Protein AF-A0A3B8U936-F1 (afdb_monomer)

Sequence (143 aa):
MNEKDIKIRKQWLGLLVLSIVINSVSSLLQSRLNPALNQIPQIQYISFFIPLIISIVFGYALYHCIYKKPGTKLLTFCLIATAVSMVTTLLLFLTGKVPLPTYIPYYSVYLIASQILGVCWIVLCWKMLKINKRLKKLSSPLV

Structure (mmCIF, N/CA/C/O backbone):
data_AF-A0A3B8U936-F1
#
_entry.id   AF-A0A3B8U936-F1
#
loop_
_atom_site.group_PDB
_atom_site.id
_atom_site.type_symbol
_atom_site.label_atom_id
_atom_site.label_alt_id
_atom_site.label_comp_id
_atom_site.label_asym_id
_atom_site.label_entity_id
_atom_site.label_seq_id
_atom_site.pdbx_PDB_ins_code
_atom_site.Cartn_x
_atom_site.Cartn_y
_atom_site.Cartn_z
_atom_site.occupancy
_atom_site.B_iso_or_equiv
_atom_site.auth_seq_id
_atom_site.auth_comp_id
_atom_site.auth_asym_id
_atom_site.auth_atom_id
_atom_site.pdbx_PDB_model_num
ATOM 1 N N . MET A 1 1 ? -21.721 -0.947 13.476 1.00 64.62 1 MET A N 1
ATOM 2 C CA . MET A 1 1 ? -20.557 -0.361 12.767 1.00 64.62 1 MET A CA 1
ATOM 3 C C . MET A 1 1 ? -21.039 0.918 12.100 1.00 64.62 1 MET A C 1
ATOM 5 O O . MET A 1 1 ? -22.083 0.858 11.464 1.00 64.62 1 MET A O 1
ATOM 9 N N . ASN A 1 2 ? -20.381 2.064 12.304 1.00 79.69 2 ASN A N 1
ATOM 10 C CA . ASN A 1 2 ? -20.921 3.351 11.838 1.00 79.69 2 ASN A CA 1
ATOM 11 C C . ASN A 1 2 ? -20.748 3.508 10.315 1.00 79.69 2 ASN A C 1
ATOM 13 O O . ASN A 1 2 ? -19.828 2.934 9.732 1.00 79.69 2 ASN A O 1
ATOM 17 N N . GLU A 1 3 ? -21.553 4.362 9.674 1.00 80.56 3 GLU A N 1
ATOM 18 C CA . GLU A 1 3 ? -21.426 4.679 8.236 1.00 80.56 3 GLU A CA 1
ATOM 19 C C . GLU A 1 3 ? -20.013 5.147 7.845 1.00 80.56 3 GLU A C 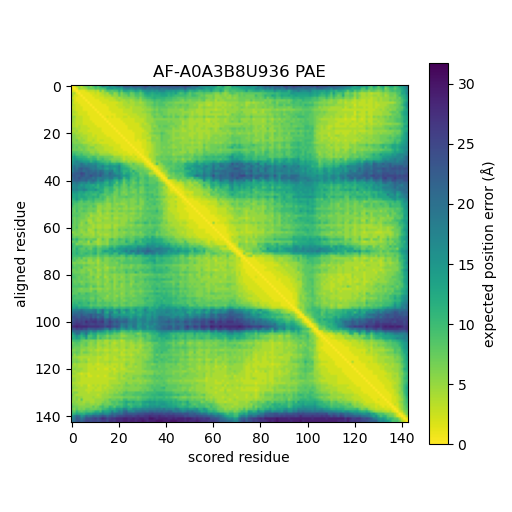1
ATOM 21 O O . GLU A 1 3 ? -19.482 4.778 6.795 1.00 80.56 3 GLU A O 1
ATOM 26 N N . LYS A 1 4 ? -19.353 5.905 8.733 1.00 80.62 4 LYS A N 1
ATOM 27 C CA . LYS A 1 4 ? -17.958 6.346 8.561 1.00 80.62 4 LYS A CA 1
ATOM 28 C C . LYS A 1 4 ? -16.977 5.168 8.474 1.00 80.62 4 LYS A C 1
ATOM 30 O O . LYS A 1 4 ? -16.052 5.215 7.665 1.00 80.62 4 LYS A O 1
ATOM 35 N N . ASP A 1 5 ? -17.200 4.104 9.245 1.00 78.69 5 ASP A N 1
ATOM 36 C CA . ASP A 1 5 ? -16.344 2.909 9.253 1.00 78.69 5 ASP A CA 1
ATOM 37 C C . ASP A 1 5 ? -16.539 2.100 7.959 1.00 78.69 5 ASP A C 1
ATOM 39 O O . ASP A 1 5 ? -15.574 1.635 7.350 1.00 78.69 5 ASP A O 1
ATOM 43 N N . ILE A 1 6 ? -17.786 2.010 7.476 1.00 82.62 6 ILE A N 1
ATOM 44 C CA . ILE A 1 6 ? -18.125 1.377 6.191 1.00 82.62 6 ILE A CA 1
ATOM 45 C C . ILE A 1 6 ? -17.451 2.120 5.029 1.00 82.62 6 ILE A C 1
ATOM 47 O O . ILE A 1 6 ? -16.868 1.486 4.146 1.00 82.62 6 ILE A O 1
ATOM 51 N N . LYS A 1 7 ? -17.470 3.460 5.038 1.00 86.44 7 LYS A N 1
ATOM 52 C CA . LYS A 1 7 ? -16.796 4.278 4.017 1.00 86.44 7 LYS A CA 1
ATOM 53 C C . LYS A 1 7 ? -15.283 4.043 4.007 1.00 86.44 7 LYS A C 1
ATOM 55 O O . LYS A 1 7 ? -14.709 3.864 2.935 1.00 86.44 7 LYS A O 1
ATOM 60 N N . ILE A 1 8 ? -14.645 3.980 5.178 1.00 84.81 8 ILE A N 1
ATOM 61 C CA . ILE A 1 8 ? -13.201 3.710 5.300 1.00 84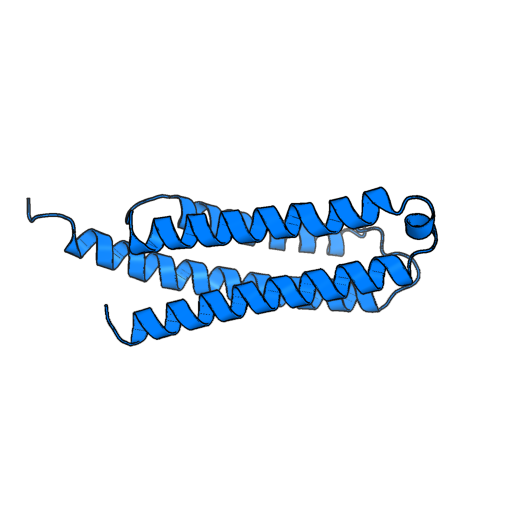.81 8 ILE A CA 1
ATOM 62 C C . ILE A 1 8 ? -12.860 2.301 4.799 1.00 84.81 8 ILE A C 1
ATOM 64 O O . ILE A 1 8 ? -11.872 2.124 4.086 1.00 84.81 8 ILE A O 1
ATOM 68 N N . ARG A 1 9 ? -13.705 1.304 5.084 1.00 81.88 9 ARG A N 1
ATOM 69 C CA . ARG A 1 9 ? -13.552 -0.054 4.542 1.00 81.88 9 ARG A CA 1
ATOM 70 C C . ARG A 1 9 ? -13.641 -0.087 3.013 1.00 81.88 9 ARG A C 1
ATOM 72 O O . ARG A 1 9 ? -12.833 -0.761 2.381 1.00 81.88 9 ARG A O 1
ATOM 79 N N . LYS A 1 10 ? -14.586 0.642 2.410 1.00 84.81 10 LYS A N 1
ATOM 80 C CA . LYS A 1 10 ? -14.687 0.753 0.944 1.00 84.81 10 LYS A CA 1
ATOM 81 C C . LYS A 1 10 ? -13.458 1.442 0.346 1.00 84.81 10 LYS A C 1
ATOM 83 O O . LYS A 1 10 ? -12.931 0.959 -0.648 1.00 84.81 10 LYS A O 1
ATOM 88 N N . GLN A 1 11 ? -12.969 2.513 0.976 1.00 85.88 11 GLN A N 1
ATOM 89 C CA . GLN A 1 11 ? -11.742 3.200 0.552 1.00 85.88 11 GLN A CA 1
ATOM 90 C C . GLN A 1 11 ? -10.517 2.282 0.607 1.00 85.88 11 GLN A C 1
ATOM 92 O O . GLN A 1 11 ? -9.696 2.320 -0.299 1.00 85.88 11 GLN A O 1
ATOM 97 N N . TRP A 1 12 ? -10.418 1.423 1.620 1.00 84.88 12 TRP A N 1
ATOM 98 C CA . TRP A 1 12 ? -9.353 0.423 1.716 1.00 84.88 12 TRP A CA 1
ATOM 99 C C . TRP A 1 12 ? -9.383 -0.606 0.602 1.00 84.88 12 TRP A C 1
ATOM 101 O O . TRP A 1 12 ? -8.367 -0.848 -0.036 1.00 84.88 12 TRP A O 1
ATOM 111 N N . LEU A 1 13 ? -10.555 -1.202 0.369 1.00 84.06 13 LEU A N 1
ATOM 112 C CA . LEU A 1 13 ? -10.734 -2.182 -0.697 1.00 84.06 13 LEU A CA 1
ATOM 113 C C . LEU A 1 13 ? -10.454 -1.544 -2.058 1.00 84.06 13 LEU A C 1
ATOM 115 O O . LEU A 1 13 ? -9.736 -2.128 -2.861 1.00 84.06 13 LEU A O 1
ATOM 119 N N . GLY A 1 14 ? -10.943 -0.320 -2.279 1.00 86.31 14 GLY A N 1
ATOM 120 C CA . GLY A 1 14 ? -10.648 0.451 -3.483 1.00 86.31 14 GLY A CA 1
ATOM 121 C C . GLY A 1 14 ? -9.152 0.710 -3.660 1.00 86.31 14 GLY A C 1
ATOM 122 O O . GLY A 1 14 ? -8.628 0.483 -4.744 1.00 86.31 14 GLY A O 1
ATOM 123 N N . LEU A 1 15 ? -8.444 1.111 -2.597 1.00 85.31 15 LEU A N 1
ATOM 124 C CA . LEU A 1 15 ? -6.998 1.337 -2.650 1.00 85.31 15 LEU A CA 1
ATOM 125 C C . LEU A 1 15 ? -6.217 0.037 -2.893 1.00 85.31 15 LEU A C 1
ATOM 127 O O . LEU A 1 15 ? -5.233 0.046 -3.627 1.00 85.31 15 LEU A O 1
ATOM 131 N N . LEU A 1 16 ? -6.653 -1.081 -2.308 1.00 83.69 16 LEU A N 1
ATOM 132 C CA . LEU A 1 16 ? -6.037 -2.392 -2.506 1.00 83.69 16 LEU A CA 1
ATOM 133 C C . LEU A 1 16 ? -6.202 -2.865 -3.955 1.00 83.69 16 LEU A C 1
ATOM 135 O O . LEU A 1 16 ? -5.217 -3.256 -4.575 1.00 83.69 16 LEU A O 1
ATOM 139 N N . VAL A 1 17 ? -7.405 -2.743 -4.523 1.00 86.12 17 VAL A N 1
ATOM 140 C CA . VAL A 1 17 ? -7.659 -3.046 -5.941 1.00 86.12 17 VAL A CA 1
ATOM 141 C C . VAL A 1 17 ? -6.843 -2.124 -6.846 1.00 86.12 17 VAL A C 1
ATOM 143 O O . VAL A 1 17 ? -6.172 -2.605 -7.754 1.00 86.12 17 VAL A O 1
ATOM 146 N N . LEU A 1 18 ? -6.828 -0.818 -6.572 1.00 84.94 18 LEU A N 1
ATOM 147 C CA . LEU A 1 18 ? -6.042 0.145 -7.344 1.00 84.94 18 LEU A CA 1
ATOM 148 C C . LEU A 1 18 ? -4.539 -0.168 -7.288 1.00 84.94 18 LEU A C 1
ATOM 150 O O . LEU A 1 18 ? -3.866 -0.120 -8.313 1.00 84.94 18 LEU A O 1
ATOM 154 N N . SER A 1 19 ? -4.023 -0.540 -6.113 1.00 81.12 19 SER A N 1
ATOM 155 C CA . SER A 1 19 ? -2.621 -0.943 -5.942 1.00 81.12 19 SER A CA 1
ATOM 156 C C . SER A 1 19 ? -2.309 -2.199 -6.756 1.00 81.12 19 SER A C 1
ATOM 158 O O . SER A 1 19 ? -1.269 -2.250 -7.409 1.00 81.12 19 SER A O 1
ATOM 160 N N . ILE A 1 20 ? -3.210 -3.187 -6.769 1.00 82.31 20 ILE A N 1
ATOM 161 C CA . ILE A 1 20 ? -3.064 -4.394 -7.594 1.00 82.31 20 ILE A CA 1
ATOM 162 C C . ILE A 1 20 ? -3.024 -4.026 -9.079 1.00 82.31 20 ILE A C 1
ATOM 164 O O . ILE A 1 20 ? -2.129 -4.485 -9.784 1.00 82.31 20 ILE A O 1
ATOM 168 N N . VAL A 1 21 ? -3.943 -3.179 -9.550 1.00 84.00 21 VAL A N 1
ATOM 169 C CA . VAL A 1 21 ? -4.001 -2.759 -10.959 1.00 84.00 21 VAL A CA 1
ATOM 170 C C . VAL A 1 21 ? -2.730 -2.016 -11.363 1.00 84.00 21 VAL A C 1
ATOM 172 O O . VAL A 1 21 ? -2.125 -2.376 -12.368 1.00 84.00 21 VAL A O 1
ATOM 175 N N . ILE A 1 22 ? -2.287 -1.033 -10.573 1.00 81.31 22 ILE A N 1
ATOM 176 C CA . ILE A 1 22 ? -1.081 -0.247 -10.875 1.00 81.31 22 ILE A CA 1
ATOM 177 C C . ILE A 1 22 ? 0.150 -1.153 -10.938 1.00 81.31 22 ILE A C 1
ATOM 179 O O . ILE A 1 22 ? 0.854 -1.132 -1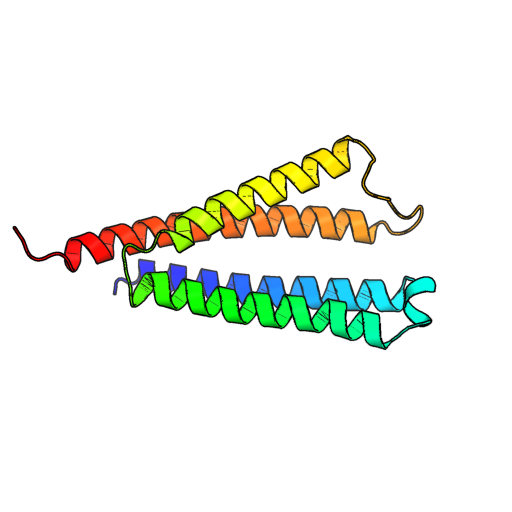1.943 1.00 81.31 22 ILE A O 1
ATOM 183 N N . ASN A 1 23 ? 0.371 -2.002 -9.928 1.00 77.31 23 ASN A N 1
ATOM 184 C CA . ASN A 1 23 ? 1.497 -2.939 -9.944 1.00 77.31 23 ASN A CA 1
ATOM 185 C C . ASN A 1 23 ? 1.403 -3.903 -11.132 1.00 77.31 23 ASN A C 1
ATOM 187 O O . ASN A 1 23 ? 2.404 -4.152 -11.797 1.00 77.31 23 ASN A O 1
ATOM 191 N N . SER A 1 24 ? 0.196 -4.379 -11.455 1.00 77.38 24 SER A N 1
ATOM 192 C CA . SER A 1 24 ? 0.013 -5.315 -12.562 1.00 77.38 24 SER A CA 1
ATOM 193 C C . SER A 1 24 ? 0.351 -4.690 -13.914 1.00 77.38 24 SER A C 1
ATOM 195 O O . SER A 1 24 ? 1.082 -5.277 -14.712 1.00 77.38 24 SER A O 1
ATOM 197 N N . VAL A 1 25 ? -0.150 -3.477 -14.158 1.00 80.44 25 VAL A N 1
ATOM 198 C CA . VAL A 1 25 ? 0.129 -2.707 -15.375 1.00 80.44 25 VAL A CA 1
ATOM 199 C C . VAL A 1 25 ? 1.618 -2.373 -15.465 1.00 80.44 25 VAL A C 1
ATOM 201 O O . VAL A 1 25 ? 2.217 -2.536 -16.525 1.00 80.44 25 VAL A O 1
ATOM 204 N N . SER A 1 26 ? 2.244 -1.959 -14.363 1.00 74.56 26 SER A N 1
ATOM 205 C CA . SER A 1 26 ? 3.671 -1.622 -14.338 1.00 74.56 26 SER A CA 1
ATOM 206 C C . SER A 1 26 ? 4.570 -2.825 -14.610 1.00 74.56 26 SER A C 1
ATOM 208 O O . SER A 1 26 ? 5.499 -2.711 -15.408 1.00 74.56 26 SER A O 1
ATOM 210 N N . SER A 1 27 ? 4.274 -3.987 -14.027 1.00 72.12 27 SER A N 1
ATOM 211 C CA . SER A 1 27 ? 5.002 -5.224 -14.319 1.00 72.12 27 SER A CA 1
ATOM 212 C C . SER A 1 27 ? 4.815 -5.684 -15.769 1.00 72.12 27 SER A C 1
ATOM 214 O O . SER A 1 27 ? 5.780 -6.120 -16.393 1.00 72.12 27 SER A O 1
ATOM 216 N N . LEU A 1 28 ? 3.609 -5.543 -16.333 1.00 74.62 28 LEU A N 1
ATOM 217 C CA . LEU A 1 28 ? 3.325 -5.896 -17.730 1.00 74.62 28 LEU A CA 1
ATOM 218 C C . LEU A 1 28 ? 4.018 -4.950 -18.727 1.00 74.62 28 LEU A C 1
ATOM 220 O O . LEU A 1 28 ? 4.462 -5.372 -19.792 1.00 74.62 28 LEU A O 1
ATOM 224 N N . LEU A 1 29 ? 4.141 -3.667 -18.386 1.00 74.56 29 LEU A N 1
ATOM 225 C CA . LEU A 1 29 ? 4.906 -2.708 -19.183 1.00 74.56 29 LEU A CA 1
ATOM 226 C C . LEU A 1 29 ? 6.412 -2.983 -19.094 1.00 74.56 29 LEU A C 1
ATOM 228 O O . LEU A 1 29 ? 7.094 -2.949 -20.117 1.00 74.56 29 LEU A O 1
ATOM 232 N N . GLN A 1 30 ? 6.935 -3.305 -17.907 1.00 68.94 30 GLN A N 1
ATOM 233 C CA . GLN A 1 30 ? 8.350 -3.659 -17.743 1.00 68.94 30 GLN A CA 1
ATOM 234 C C . GLN A 1 30 ? 8.731 -4.930 -18.506 1.00 68.94 30 GLN A C 1
ATOM 236 O O . GLN A 1 30 ? 9.792 -4.952 -19.128 1.00 68.94 30 GLN A O 1
ATOM 241 N N . SER A 1 31 ? 7.880 -5.961 -18.509 1.00 66.06 31 SER A N 1
ATOM 242 C CA . SER A 1 31 ? 8.153 -7.187 -19.270 1.00 66.06 31 SER A CA 1
ATOM 243 C C . SER A 1 31 ? 8.187 -6.945 -20.778 1.00 66.06 31 SER A C 1
ATOM 245 O O . SER A 1 31 ? 9.016 -7.522 -21.471 1.00 66.06 31 SER A O 1
ATOM 247 N N . ARG A 1 32 ? 7.334 -6.056 -21.299 1.00 69.06 32 ARG A N 1
ATOM 248 C CA . ARG A 1 32 ? 7.303 -5.721 -22.732 1.00 69.06 32 ARG A CA 1
ATOM 249 C C . ARG A 1 32 ? 8.455 -4.821 -23.173 1.00 69.06 32 ARG A C 1
ATOM 251 O O . ARG A 1 32 ? 8.897 -4.938 -24.312 1.00 69.06 32 ARG A O 1
ATOM 258 N N . LEU A 1 33 ? 8.915 -3.924 -22.302 1.00 68.81 33 LEU A N 1
ATOM 259 C CA . LEU A 1 33 ? 9.875 -2.870 -22.651 1.00 68.81 33 LEU A CA 1
ATOM 260 C C . LEU A 1 33 ? 11.329 -3.194 -22.280 1.00 68.81 33 LEU A C 1
ATOM 262 O O . LEU A 1 33 ? 12.226 -2.487 -22.733 1.00 68.81 33 LEU A O 1
ATOM 266 N N . ASN A 1 34 ? 11.587 -4.231 -21.475 1.00 64.94 34 ASN A N 1
ATOM 267 C CA . ASN A 1 34 ? 12.942 -4.599 -21.068 1.00 64.94 34 ASN A CA 1
ATOM 268 C C . ASN A 1 34 ? 13.418 -5.891 -21.771 1.00 64.94 34 ASN A C 1
ATOM 270 O O . ASN A 1 34 ? 13.054 -6.992 -21.347 1.00 64.94 34 ASN A O 1
ATOM 274 N N . PRO A 1 35 ? 14.260 -5.796 -22.819 1.00 59.59 35 PRO A N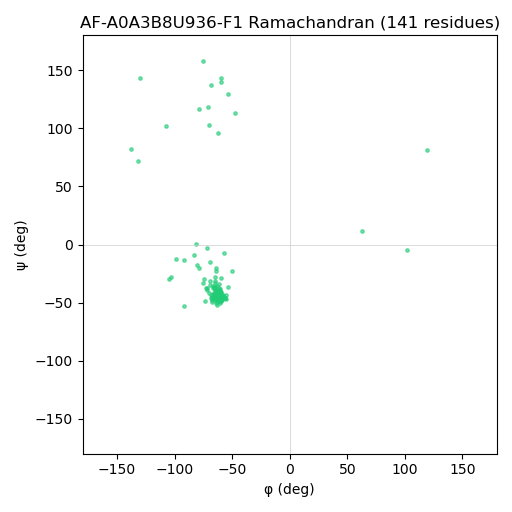 1
ATOM 275 C CA . PRO A 1 35 ? 14.705 -6.956 -23.594 1.00 59.59 35 PRO A CA 1
ATOM 276 C C . PRO A 1 35 ? 15.543 -7.956 -22.780 1.00 59.59 35 PRO A C 1
ATOM 278 O O . PRO A 1 35 ? 15.558 -9.137 -23.120 1.00 59.59 35 PRO A O 1
ATOM 281 N N . ALA A 1 36 ? 16.171 -7.531 -21.676 1.00 60.38 36 ALA A N 1
ATOM 282 C CA . ALA A 1 36 ? 16.907 -8.425 -20.776 1.00 60.38 36 ALA A CA 1
ATOM 283 C C . ALA A 1 36 ? 15.979 -9.374 -19.993 1.00 60.38 36 ALA A C 1
ATOM 285 O O . ALA A 1 36 ? 16.340 -10.515 -19.714 1.00 60.38 36 ALA A O 1
ATOM 286 N N . LEU A 1 37 ? 14.755 -8.934 -19.678 1.00 55.00 37 LEU A N 1
ATOM 287 C CA . LEU A 1 37 ? 13.758 -9.757 -18.987 1.00 55.00 37 LEU A CA 1
ATOM 288 C C . LEU A 1 37 ? 13.068 -10.753 -19.931 1.00 55.00 37 LEU A C 1
ATOM 290 O O . LEU A 1 37 ? 12.524 -11.744 -19.450 1.00 55.00 37 LEU A O 1
ATOM 294 N N . ASN A 1 38 ? 13.089 -10.530 -21.250 1.00 58.34 38 ASN A N 1
ATOM 295 C CA . ASN A 1 38 ? 12.489 -11.441 -22.236 1.00 58.34 38 ASN A CA 1
ATOM 296 C C . ASN A 1 38 ? 13.234 -12.778 -22.368 1.00 58.34 38 ASN A C 1
ATOM 298 O O . ASN A 1 38 ? 12.682 -13.726 -22.919 1.00 58.34 38 ASN A O 1
ATOM 302 N N . GLN A 1 39 ? 14.462 -12.873 -21.851 1.00 58.25 39 GLN A N 1
ATOM 303 C CA . GLN A 1 39 ? 15.266 -14.094 -21.927 1.00 58.25 39 GLN A CA 1
ATOM 304 C C . GLN A 1 39 ? 14.882 -15.137 -20.864 1.00 58.25 39 GLN A C 1
ATOM 306 O O . GLN A 1 39 ? 15.203 -16.311 -21.030 1.00 58.25 39 GLN A O 1
ATOM 311 N N . ILE A 1 40 ? 14.176 -14.746 -19.792 1.00 64.12 40 ILE A N 1
ATOM 312 C CA . ILE A 1 40 ? 13.772 -15.661 -18.711 1.00 64.12 40 ILE A CA 1
ATOM 313 C C . ILE A 1 40 ? 12.318 -15.372 -18.290 1.00 64.12 40 ILE A C 1
ATOM 315 O O . ILE A 1 40 ? 12.074 -14.689 -17.290 1.00 64.12 40 ILE A O 1
ATOM 319 N N . PRO A 1 41 ? 11.319 -15.903 -19.021 1.00 63.16 41 PRO A N 1
ATOM 320 C CA . PRO A 1 41 ? 9.903 -15.619 -18.765 1.00 63.16 41 PRO A CA 1
ATOM 321 C C . PRO A 1 41 ? 9.453 -16.025 -17.351 1.00 63.16 41 PRO A C 1
ATOM 323 O O . PRO A 1 41 ? 8.590 -15.381 -16.764 1.00 63.16 41 PRO A O 1
ATOM 326 N N . GLN A 1 42 ? 10.080 -17.042 -16.753 1.00 68.19 42 GLN A N 1
ATOM 327 C CA . GLN A 1 42 ? 9.772 -17.517 -15.398 1.00 68.19 42 GLN A CA 1
ATOM 328 C C . GLN A 1 42 ? 10.013 -16.448 -14.321 1.00 68.19 42 GLN A C 1
ATOM 330 O O . GLN A 1 42 ? 9.202 -16.307 -13.406 1.00 68.19 42 GLN A O 1
ATOM 335 N N . ILE A 1 43 ? 11.081 -15.653 -14.452 1.00 66.25 43 ILE A N 1
ATOM 336 C CA . ILE A 1 43 ? 11.401 -14.586 -13.493 1.00 66.25 43 ILE A CA 1
ATOM 337 C C . ILE A 1 43 ? 10.319 -13.502 -13.531 1.00 66.25 43 ILE A C 1
ATOM 339 O O . ILE A 1 43 ? 9.914 -13.015 -12.480 1.00 66.25 43 ILE A O 1
ATOM 343 N N . GLN A 1 44 ? 9.768 -13.191 -14.709 1.00 63.09 44 GLN A N 1
ATOM 344 C CA . GLN A 1 44 ? 8.699 -12.197 -14.847 1.00 63.09 44 GLN A CA 1
ATOM 345 C C . GLN A 1 44 ? 7.418 -12.611 -14.107 1.00 63.09 44 GLN A C 1
ATOM 347 O O . GLN A 1 44 ? 6.823 -11.798 -13.398 1.00 63.09 44 GLN A O 1
ATOM 352 N N . TYR A 1 45 ? 7.011 -13.879 -14.225 1.00 66.00 45 TYR A N 1
ATOM 353 C CA . TYR A 1 45 ? 5.841 -14.396 -13.511 1.00 66.00 45 TYR A CA 1
ATOM 354 C C . TYR A 1 45 ? 6.060 -14.409 -11.998 1.00 66.00 45 TYR A C 1
ATOM 356 O O . TYR A 1 45 ? 5.172 -14.013 -11.248 1.00 66.00 45 TYR A O 1
ATOM 364 N N . ILE A 1 46 ? 7.249 -14.803 -11.541 1.00 70.06 46 ILE A N 1
ATOM 365 C CA . ILE A 1 46 ? 7.607 -14.814 -10.117 1.00 70.06 46 ILE A CA 1
ATOM 366 C C . ILE A 1 46 ? 7.582 -13.390 -9.544 1.00 70.06 46 ILE A C 1
ATOM 368 O O . ILE A 1 46 ? 6.953 -13.153 -8.510 1.00 70.06 46 ILE A O 1
ATOM 372 N N . SER A 1 47 ? 8.189 -12.426 -10.242 1.00 64.31 47 SER A N 1
ATOM 373 C CA . SER A 1 47 ? 8.202 -11.012 -9.850 1.00 64.31 47 SER A CA 1
ATOM 374 C C . SER A 1 47 ? 6.813 -10.364 -9.841 1.00 64.31 47 SER A C 1
ATOM 376 O O . SER A 1 47 ? 6.631 -9.357 -9.166 1.00 64.31 47 SER A O 1
ATOM 378 N N . PHE A 1 48 ? 5.831 -10.933 -10.544 1.00 68.38 48 PHE A N 1
ATOM 379 C CA . PHE A 1 48 ? 4.444 -10.463 -10.556 1.00 68.38 48 PHE A CA 1
ATOM 380 C C . PHE A 1 48 ? 3.573 -11.152 -9.496 1.00 68.38 48 PHE A C 1
ATOM 382 O O . PHE A 1 48 ? 2.907 -10.498 -8.690 1.00 68.38 48 PHE A O 1
ATOM 389 N N . PHE A 1 49 ? 3.565 -12.487 -9.484 1.00 74.19 49 PHE A N 1
ATOM 390 C CA . PHE A 1 49 ? 2.647 -13.270 -8.660 1.00 74.19 49 PHE A CA 1
ATOM 391 C C . PHE A 1 49 ? 3.013 -13.225 -7.180 1.00 74.19 49 PHE A C 1
ATOM 393 O O . PHE A 1 49 ? 2.112 -13.141 -6.344 1.00 74.19 49 PHE A O 1
ATOM 400 N N . ILE A 1 50 ? 4.305 -13.237 -6.836 1.00 76.38 50 ILE A N 1
ATOM 401 C CA . ILE A 1 50 ? 4.725 -13.232 -5.431 1.00 76.38 50 ILE A CA 1
ATOM 402 C C . ILE A 1 50 ? 4.285 -11.940 -4.722 1.00 76.38 50 ILE A C 1
ATOM 404 O O . ILE A 1 50 ? 3.593 -12.047 -3.706 1.00 76.38 50 ILE A O 1
ATOM 408 N N . PRO A 1 51 ? 4.577 -10.725 -5.232 1.00 71.81 51 PRO A N 1
ATOM 409 C CA . PRO A 1 51 ? 4.111 -9.496 -4.591 1.00 71.81 51 PRO A CA 1
ATOM 410 C C . PRO A 1 51 ? 2.589 -9.394 -4.528 1.00 71.81 51 PRO A C 1
ATOM 412 O O . PRO A 1 51 ? 2.054 -8.872 -3.550 1.00 71.81 51 PRO A O 1
ATOM 415 N N . LEU A 1 52 ? 1.880 -9.916 -5.532 1.00 75.12 52 LEU A N 1
ATOM 416 C CA . LEU A 1 52 ? 0.421 -9.891 -5.573 1.00 75.12 52 LEU A CA 1
ATOM 417 C C . LEU A 1 52 ? -0.192 -10.794 -4.493 1.00 75.12 52 LEU A C 1
ATOM 419 O O . LEU A 1 52 ? -1.061 -10.347 -3.742 1.00 75.12 52 LEU A O 1
ATOM 423 N N . ILE A 1 53 ? 0.313 -12.023 -4.349 1.00 81.81 53 ILE A N 1
ATOM 424 C CA . ILE A 1 53 ? -0.102 -12.951 -3.287 1.00 81.81 53 ILE A CA 1
ATOM 425 C C . ILE A 1 53 ? 0.208 -12.352 -1.915 1.00 81.81 53 ILE A C 1
ATOM 427 O O . ILE A 1 53 ? -0.680 -12.294 -1.063 1.00 81.81 53 ILE A O 1
ATOM 431 N N . ILE A 1 54 ? 1.429 -11.844 -1.712 1.00 80.12 54 ILE A N 1
ATOM 432 C CA . ILE A 1 54 ? 1.820 -11.182 -0.459 1.00 80.12 54 ILE A CA 1
ATOM 433 C C . ILE A 1 54 ? 0.869 -10.018 -0.156 1.00 80.12 54 ILE A C 1
ATOM 435 O O . ILE A 1 54 ? 0.365 -9.925 0.960 1.00 80.12 54 ILE A O 1
ATOM 439 N N . SER A 1 55 ? 0.559 -9.171 -1.140 1.00 75.62 55 SER A N 1
ATOM 440 C CA . SER A 1 55 ? -0.323 -8.011 -0.954 1.00 75.62 55 SER A CA 1
ATOM 441 C C . SER A 1 55 ? -1.749 -8.410 -0.565 1.00 75.62 55 SER A C 1
ATOM 443 O O . SER A 1 55 ? -2.343 -7.788 0.318 1.00 75.62 55 SER A O 1
ATOM 445 N N . ILE A 1 56 ? -2.299 -9.465 -1.176 1.00 80.38 56 ILE A N 1
ATOM 446 C CA . ILE A 1 56 ? -3.641 -9.974 -0.855 1.00 80.38 56 ILE A CA 1
ATOM 447 C C . ILE A 1 56 ? -3.664 -10.577 0.552 1.00 80.38 56 ILE A C 1
ATOM 449 O O . ILE A 1 56 ? -4.529 -10.222 1.359 1.00 80.38 56 ILE A O 1
ATOM 453 N N . VAL A 1 57 ? -2.700 -11.449 0.871 1.00 85.19 57 VAL A N 1
ATOM 454 C CA . VAL A 1 57 ? -2.589 -12.093 2.190 1.00 85.19 57 VAL A CA 1
ATOM 455 C C . VAL A 1 57 ? -2.410 -11.039 3.281 1.00 85.19 57 VAL A C 1
ATOM 457 O O . VAL A 1 57 ? -3.096 -11.071 4.304 1.00 85.19 57 VAL A O 1
ATOM 460 N N . PHE A 1 58 ? -1.542 -10.059 3.045 1.00 80.94 58 PHE A N 1
ATOM 461 C CA . PHE A 1 58 ? -1.284 -8.968 3.976 1.00 80.94 58 PHE A CA 1
ATOM 462 C C . PHE A 1 58 ? -2.500 -8.052 4.147 1.00 80.94 58 PHE A C 1
ATOM 464 O O . PHE A 1 58 ? -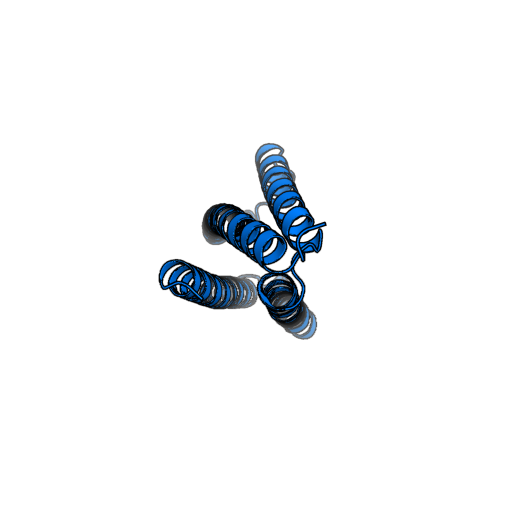2.863 -7.705 5.273 1.00 80.94 58 PHE A O 1
ATOM 471 N N . GLY A 1 59 ? -3.189 -7.715 3.054 1.00 78.88 59 GLY A N 1
ATOM 472 C CA . GLY A 1 59 ? -4.432 -6.945 3.091 1.00 78.88 59 GLY A CA 1
ATOM 473 C C . GLY A 1 59 ? -5.544 -7.654 3.868 1.00 78.88 59 GLY A C 1
ATOM 474 O O . GLY A 1 59 ? -6.256 -7.013 4.650 1.00 78.88 59 GLY A O 1
ATOM 475 N N . TYR A 1 60 ? -5.658 -8.977 3.718 1.00 82.56 60 TYR A N 1
ATOM 476 C CA . TYR A 1 60 ? -6.587 -9.804 4.490 1.00 82.56 60 TYR A CA 1
ATOM 477 C C . TYR A 1 60 ? -6.209 -9.868 5.977 1.00 82.56 60 TYR A C 1
ATOM 479 O O . TYR A 1 60 ? -7.070 -9.673 6.841 1.00 82.56 60 TYR A O 1
ATOM 487 N N . ALA A 1 61 ? -4.926 -10.072 6.292 1.00 82.81 61 ALA A N 1
ATOM 488 C CA . ALA A 1 61 ? -4.427 -10.076 7.666 1.00 82.81 61 ALA 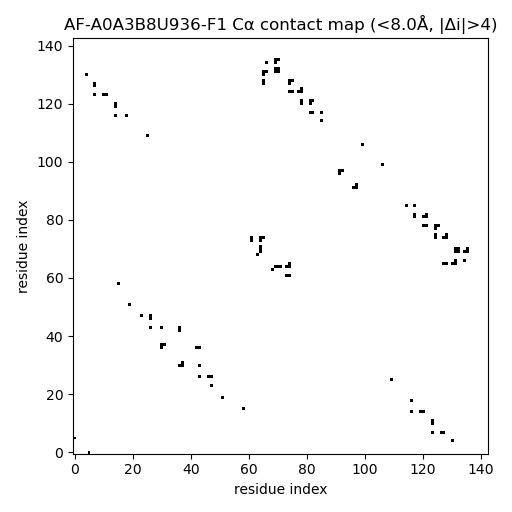A CA 1
ATOM 489 C C . ALA A 1 61 ? -4.703 -8.736 8.366 1.00 82.81 61 ALA A C 1
ATOM 491 O O . ALA A 1 61 ? -5.228 -8.711 9.482 1.00 82.81 61 ALA A O 1
ATOM 492 N N . LEU A 1 62 ? -4.447 -7.618 7.681 1.00 79.94 62 LEU A N 1
ATOM 493 C CA . LEU A 1 62 ? -4.769 -6.281 8.175 1.00 79.94 62 LEU A CA 1
ATOM 494 C C . LEU A 1 62 ? -6.263 -6.111 8.426 1.00 79.94 62 LEU A C 1
ATOM 496 O O . LEU A 1 62 ? -6.649 -5.663 9.506 1.00 79.94 62 LEU A O 1
ATOM 500 N N . TYR A 1 63 ? -7.107 -6.520 7.478 1.00 80.69 63 TYR A N 1
ATOM 501 C CA . TYR A 1 63 ? -8.557 -6.490 7.649 1.00 80.69 63 TYR A CA 1
ATOM 502 C C . TYR A 1 63 ? -8.996 -7.267 8.904 1.00 80.69 63 TYR A C 1
ATOM 504 O O . TYR A 1 63 ? -9.755 -6.752 9.731 1.00 80.69 63 TYR A O 1
ATOM 512 N N . HIS A 1 64 ? -8.465 -8.474 9.101 1.00 80.50 64 HIS A N 1
ATOM 513 C CA . HIS A 1 64 ? -8.761 -9.290 10.275 1.00 80.50 64 HIS A CA 1
ATOM 514 C C . HIS A 1 64 ? -8.283 -8.627 11.582 1.00 80.50 64 HIS A C 1
ATOM 516 O O . HIS A 1 64 ? -9.014 -8.596 12.576 1.00 80.50 64 HIS A O 1
ATOM 522 N N . CYS A 1 65 ? -7.085 -8.042 11.584 1.00 77.81 65 CYS A N 1
ATOM 523 C CA . CYS A 1 65 ? -6.525 -7.307 12.720 1.00 77.81 65 CYS A CA 1
ATOM 524 C C . CYS A 1 65 ? -7.311 -6.036 13.076 1.00 77.81 65 CYS A C 1
ATOM 526 O O . CYS A 1 65 ? -7.379 -5.660 14.244 1.00 77.81 65 CYS A O 1
ATOM 528 N N . ILE A 1 66 ? -7.927 -5.363 12.103 1.00 74.69 66 ILE A N 1
ATOM 529 C CA . ILE A 1 66 ? -8.721 -4.153 12.363 1.00 74.69 66 ILE A CA 1
ATOM 530 C C . ILE A 1 66 ? -10.052 -4.495 13.028 1.00 74.69 66 ILE A C 1
ATOM 532 O O . ILE A 1 66 ? -10.419 -3.853 14.012 1.00 74.69 66 ILE A O 1
ATOM 536 N N . TYR A 1 67 ? -10.774 -5.474 12.477 1.00 71.06 67 TYR A N 1
ATOM 537 C CA . TYR A 1 67 ? -12.187 -5.682 12.805 1.00 71.06 67 TYR A CA 1
ATOM 538 C C . TYR A 1 67 ? -12.452 -6.880 13.718 1.00 71.06 67 TYR A C 1
ATOM 540 O O . TYR A 1 67 ? -13.419 -6.844 14.472 1.00 71.06 67 TYR A O 1
ATOM 548 N N . LYS A 1 68 ? -11.626 -7.934 13.667 1.00 75.50 68 LYS A N 1
ATOM 549 C CA . LYS A 1 68 ? -11.838 -9.162 14.456 1.00 75.50 68 LYS A CA 1
ATOM 550 C C . LYS A 1 68 ? -10.927 -9.277 15.679 1.00 75.50 68 LYS A C 1
ATOM 552 O O . LYS A 1 68 ? -11.317 -9.912 16.650 1.00 75.50 68 LYS A O 1
ATOM 557 N N . LYS A 1 69 ? -9.727 -8.685 15.653 1.00 73.94 69 LYS A N 1
ATOM 558 C CA . LYS A 1 69 ? -8.783 -8.689 16.791 1.00 73.94 69 LYS A CA 1
ATOM 559 C C . LYS A 1 69 ? -8.232 -7.284 17.084 1.00 73.94 69 LYS A C 1
ATOM 561 O O . LYS A 1 69 ? -7.061 -7.021 16.801 1.00 73.94 69 LYS A O 1
ATOM 566 N N . PRO A 1 70 ? -9.050 -6.367 17.634 1.00 70.31 70 PRO A N 1
ATOM 567 C CA . PRO A 1 70 ? -8.585 -5.028 17.979 1.00 70.31 70 PRO A CA 1
ATOM 568 C C . PRO A 1 70 ? -7.435 -5.080 19.005 1.00 70.31 70 PRO A C 1
ATOM 570 O O . PRO A 1 70 ? -7.416 -5.920 19.899 1.00 70.31 70 PRO A O 1
ATOM 573 N N . GLY A 1 71 ? -6.456 -4.180 18.880 1.00 66.19 71 GLY A N 1
ATOM 574 C CA . GLY A 1 71 ? -5.291 -4.080 19.769 1.00 66.19 71 GLY A CA 1
ATOM 575 C C . GLY A 1 71 ? -3.978 -4.668 19.239 1.00 66.19 71 GLY A C 1
ATOM 576 O O . GLY A 1 71 ? -2.945 -4.494 19.883 1.00 66.19 71 GLY A O 1
ATOM 577 N N . THR A 1 72 ? -3.968 -5.310 18.069 1.00 74.56 72 THR A N 1
ATOM 578 C CA . THR A 1 72 ? -2.724 -5.806 17.454 1.00 74.56 72 THR A CA 1
ATOM 579 C C . THR A 1 72 ? -1.818 -4.667 16.979 1.00 74.56 72 THR A C 1
ATOM 581 O O . THR A 1 72 ? -2.281 -3.737 16.316 1.00 74.56 72 THR A O 1
ATOM 584 N N . LYS A 1 73 ? -0.504 -4.784 17.220 1.00 78.31 73 LYS A N 1
ATOM 585 C CA . LYS A 1 73 ? 0.515 -3.817 16.760 1.00 78.31 73 LYS A CA 1
ATOM 586 C C . LYS A 1 73 ? 0.771 -3.855 15.242 1.00 78.31 73 LYS A C 1
ATOM 588 O O . LYS A 1 73 ? 1.527 -3.026 14.749 1.00 78.31 73 LYS A O 1
ATOM 593 N N . LEU A 1 74 ? 0.125 -4.764 14.502 1.00 78.62 74 LEU A N 1
ATOM 594 C CA . LEU A 1 74 ? 0.324 -4.950 13.060 1.00 78.62 74 LEU A CA 1
ATOM 595 C C . LEU A 1 74 ? 0.041 -3.671 12.258 1.00 78.62 74 LEU A C 1
ATOM 597 O O . LEU A 1 74 ? 0.845 -3.297 11.418 1.00 78.62 74 LEU A O 1
ATOM 601 N N . LEU A 1 75 ? -1.045 -2.951 12.558 1.00 76.44 75 LEU A N 1
ATOM 602 C CA . LEU A 1 75 ? -1.369 -1.673 11.901 1.00 76.44 75 LEU A CA 1
ATOM 603 C C . LEU A 1 75 ? -0.288 -0.611 12.123 1.00 76.44 75 LEU A C 1
ATOM 605 O O . LEU A 1 75 ? 0.062 0.120 11.201 1.00 76.44 75 LEU A O 1
ATOM 609 N N . THR A 1 76 ? 0.244 -0.536 13.345 1.00 79.31 76 THR A N 1
ATOM 610 C CA . THR A 1 76 ? 1.339 0.376 13.692 1.00 79.31 76 THR A CA 1
ATOM 611 C C . THR A 1 76 ? 2.615 -0.011 12.954 1.00 79.31 76 THR A C 1
ATOM 613 O O . THR A 1 76 ? 3.278 0.857 12.397 1.00 79.31 76 THR A O 1
ATOM 616 N N . PHE A 1 77 ? 2.925 -1.309 12.901 1.00 83.44 77 PHE A N 1
ATOM 617 C CA . PHE A 1 77 ? 4.053 -1.827 12.135 1.00 83.44 77 PHE A CA 1
ATOM 618 C C . PHE A 1 77 ? 3.923 -1.481 10.651 1.00 83.44 77 PHE A C 1
ATOM 620 O O . PHE A 1 77 ? 4.873 -0.969 10.079 1.00 83.44 77 PHE A O 1
ATOM 627 N N . CYS A 1 78 ? 2.745 -1.666 10.048 1.00 81.44 78 CYS A N 1
ATOM 628 C CA . CYS A 1 78 ? 2.505 -1.314 8.647 1.00 81.44 78 CYS A CA 1
ATOM 629 C C . CYS A 1 78 ? 2.734 0.173 8.395 1.00 81.44 78 CYS A C 1
ATOM 631 O O . CYS A 1 78 ? 3.402 0.534 7.438 1.00 81.44 78 CYS A O 1
ATOM 633 N N . LEU A 1 79 ? 2.224 1.035 9.275 1.00 82.25 79 LEU A N 1
ATOM 634 C CA . LEU A 1 79 ? 2.393 2.479 9.145 1.00 82.25 79 LEU A CA 1
ATOM 635 C C . LEU A 1 79 ? 3.878 2.877 9.176 1.00 82.25 79 LEU A C 1
ATOM 637 O O . LEU A 1 79 ? 4.316 3.657 8.334 1.00 82.25 79 LEU A O 1
ATOM 641 N N . ILE A 1 80 ? 4.656 2.302 10.100 1.00 83.75 80 ILE A N 1
ATOM 642 C CA . ILE A 1 80 ? 6.102 2.545 10.203 1.00 83.75 80 ILE A CA 1
ATOM 643 C C . ILE A 1 80 ? 6.835 1.955 8.994 1.00 83.75 80 ILE A C 1
ATOM 645 O O . ILE A 1 80 ? 7.635 2.648 8.379 1.00 83.75 80 ILE A O 1
ATOM 649 N N . ALA A 1 81 ? 6.546 0.709 8.621 1.00 84.31 81 ALA A N 1
ATOM 650 C CA . ALA A 1 81 ? 7.197 0.025 7.510 1.00 84.31 81 ALA A CA 1
ATOM 651 C C . ALA A 1 81 ? 6.955 0.744 6.175 1.00 84.31 81 ALA A C 1
ATOM 653 O O . ALA A 1 81 ? 7.898 0.938 5.412 1.0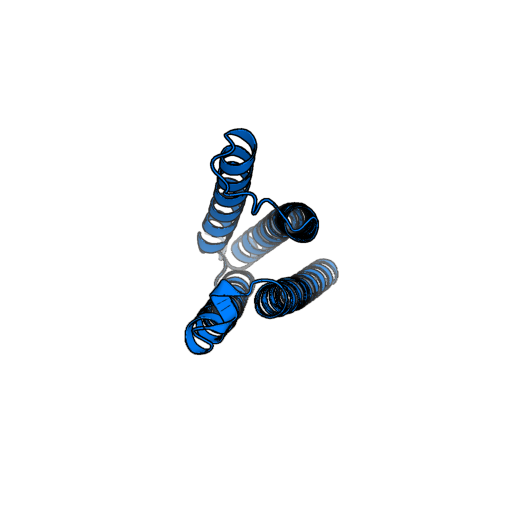0 84.31 81 ALA A O 1
ATOM 654 N N . THR A 1 82 ? 5.725 1.205 5.910 1.00 82.00 82 THR A N 1
ATOM 655 C CA . THR A 1 82 ? 5.414 1.999 4.712 1.00 82.00 82 THR A CA 1
ATOM 656 C C . THR A 1 82 ? 6.162 3.331 4.725 1.00 82.00 82 THR A C 1
ATOM 658 O O . THR A 1 82 ? 6.748 3.698 3.710 1.00 82.00 82 THR A O 1
ATOM 661 N N . ALA A 1 83 ? 6.207 4.034 5.863 1.00 82.12 83 ALA A N 1
ATOM 662 C CA . ALA A 1 83 ? 6.946 5.291 5.975 1.00 82.12 83 ALA A CA 1
ATOM 663 C C . ALA A 1 83 ? 8.457 5.099 5.759 1.00 82.12 83 ALA A C 1
ATOM 665 O O . ALA A 1 83 ? 9.063 5.833 4.980 1.00 82.12 83 ALA A O 1
ATOM 666 N N . VAL A 1 84 ? 9.052 4.081 6.389 1.00 86.12 84 VAL A N 1
ATOM 667 C CA . VAL A 1 84 ? 10.466 3.722 6.205 1.00 86.12 84 VAL A CA 1
ATOM 668 C C . VAL A 1 84 ? 10.734 3.383 4.744 1.00 86.12 84 VAL A C 1
ATOM 670 O O . VAL A 1 84 ? 11.644 3.957 4.159 1.00 86.12 84 VAL A O 1
ATOM 673 N N . SER A 1 85 ? 9.904 2.538 4.124 1.00 83.38 85 SER A N 1
ATOM 674 C CA . SER A 1 85 ? 10.044 2.182 2.710 1.00 83.38 85 SER A CA 1
ATOM 675 C C . SER A 1 85 ? 10.019 3.415 1.808 1.00 83.38 85 SER A C 1
ATOM 677 O O . SER A 1 85 ? 10.867 3.527 0.928 1.00 83.38 85 SER A O 1
ATOM 679 N N . MET A 1 86 ? 9.091 4.352 2.026 1.00 83.12 86 MET A N 1
ATOM 680 C CA . MET A 1 86 ? 9.015 5.583 1.235 1.00 83.12 86 MET A CA 1
ATOM 681 C C . MET A 1 86 ? 10.281 6.433 1.376 1.00 83.12 86 MET A C 1
ATOM 683 O O . MET A 1 86 ? 10.832 6.873 0.366 1.00 83.12 86 MET A O 1
ATOM 687 N N . VAL A 1 87 ? 10.768 6.622 2.608 1.00 84.75 87 VAL A N 1
ATOM 688 C CA . VAL A 1 87 ? 11.999 7.379 2.886 1.00 84.75 87 VAL A CA 1
ATOM 689 C C . VAL A 1 87 ? 13.210 6.698 2.254 1.00 84.75 87 VAL A C 1
ATOM 691 O O . VAL A 1 87 ? 14.016 7.366 1.612 1.00 84.75 87 VAL A O 1
ATOM 694 N N . THR A 1 88 ? 13.329 5.374 2.368 1.00 84.00 88 THR A N 1
ATOM 695 C CA . THR A 1 88 ? 14.418 4.614 1.745 1.00 84.00 88 THR A CA 1
ATOM 696 C C . THR A 1 88 ? 14.388 4.746 0.224 1.00 84.00 88 THR A C 1
ATOM 698 O O . THR A 1 88 ? 15.423 5.029 -0.374 1.00 84.00 88 THR A O 1
ATOM 701 N N . THR A 1 89 ? 13.222 4.609 -0.414 1.00 79.69 89 THR A N 1
ATOM 702 C CA . THR A 1 89 ? 13.091 4.787 -1.869 1.00 79.69 89 THR A CA 1
ATOM 703 C C . THR A 1 89 ? 13.455 6.210 -2.300 1.00 79.69 89 THR A C 1
ATOM 705 O O . THR A 1 89 ? 14.156 6.380 -3.296 1.00 79.69 89 THR A O 1
ATOM 708 N N . LEU A 1 90 ? 13.036 7.227 -1.540 1.00 81.00 90 LEU A N 1
ATOM 709 C CA . LEU A 1 90 ? 13.387 8.622 -1.808 1.00 81.00 90 LEU A CA 1
ATOM 710 C C . LEU A 1 90 ? 14.899 8.865 -1.673 1.00 81.00 90 LEU A C 1
ATOM 712 O O . LEU A 1 90 ? 15.495 9.496 -2.539 1.00 81.00 90 LEU A O 1
ATOM 716 N N . LEU A 1 91 ? 15.536 8.331 -0.628 1.00 81.50 91 LEU A N 1
ATOM 717 C CA . LEU A 1 91 ? 16.983 8.446 -0.423 1.00 81.50 91 LEU A CA 1
ATOM 718 C C . LEU A 1 91 ? 17.777 7.740 -1.524 1.00 81.50 91 LEU A C 1
ATOM 720 O O . LEU A 1 91 ? 18.767 8.283 -2.012 1.00 81.50 91 LEU A O 1
ATOM 724 N N . LEU A 1 92 ? 17.346 6.551 -1.949 1.00 78.25 92 LEU A N 1
ATOM 725 C CA . LEU A 1 92 ? 17.969 5.847 -3.072 1.00 78.25 92 LEU A CA 1
ATOM 726 C C . LEU A 1 92 ? 17.866 6.669 -4.362 1.00 78.25 92 LEU A C 1
ATOM 728 O O . LEU A 1 92 ? 18.837 6.742 -5.117 1.00 78.25 92 LEU A O 1
ATOM 732 N N . PHE A 1 93 ? 16.716 7.307 -4.596 1.00 74.56 93 PHE A N 1
ATOM 733 C CA . PHE A 1 93 ? 16.511 8.188 -5.743 1.00 74.56 93 PHE A CA 1
ATOM 734 C C . PHE A 1 93 ? 17.433 9.416 -5.688 1.00 74.56 93 PHE A C 1
ATOM 736 O O . PHE A 1 93 ? 18.143 9.688 -6.652 1.00 74.56 93 PHE A O 1
ATOM 743 N N . LEU A 1 94 ? 17.494 10.107 -4.544 1.00 77.69 94 LEU A N 1
ATOM 744 C CA . LEU A 1 94 ? 18.341 11.293 -4.350 1.00 77.69 94 LEU A CA 1
ATOM 745 C C . LEU A 1 94 ? 19.841 10.985 -4.433 1.00 77.69 94 LEU A C 1
ATOM 747 O O . LEU A 1 94 ? 20.614 11.814 -4.901 1.00 77.69 94 LEU A O 1
ATOM 751 N N . THR A 1 95 ? 20.262 9.799 -3.991 1.00 79.94 95 THR A N 1
ATOM 752 C CA . THR A 1 95 ? 21.674 9.380 -4.035 1.00 79.94 95 THR A CA 1
ATOM 753 C C . THR A 1 95 ? 22.110 8.849 -5.400 1.00 79.94 95 THR A C 1
ATOM 755 O O . THR A 1 95 ? 23.258 8.431 -5.540 1.00 79.94 95 THR A O 1
ATOM 758 N N . GLY A 1 96 ? 21.218 8.821 -6.400 1.00 66.69 96 GLY A N 1
ATOM 759 C CA . GLY A 1 96 ? 21.518 8.298 -7.737 1.00 66.69 96 GLY A CA 1
ATOM 760 C C . GLY A 1 96 ? 21.873 6.807 -7.753 1.00 66.69 96 GLY A C 1
ATOM 761 O O . GLY A 1 96 ? 22.358 6.297 -8.757 1.00 66.69 96 GLY A O 1
ATOM 762 N N . LYS A 1 97 ? 21.643 6.096 -6.639 1.00 65.12 97 LYS A N 1
ATOM 763 C CA . LYS A 1 97 ? 21.903 4.655 -6.500 1.00 65.12 97 LYS A CA 1
ATOM 764 C C . LYS A 1 97 ? 20.772 3.800 -7.047 1.00 65.12 97 LYS A C 1
ATOM 766 O O . LYS A 1 97 ? 20.909 2.582 -7.129 1.00 65.12 97 LYS A O 1
ATOM 771 N N . VAL A 1 98 ? 19.649 4.417 -7.404 1.00 60.44 98 VAL A N 1
ATOM 772 C CA . VAL A 1 98 ? 18.656 3.757 -8.242 1.00 60.44 98 VAL A CA 1
ATOM 773 C C . VAL A 1 98 ? 19.267 3.676 -9.635 1.00 60.44 98 VAL A C 1
ATOM 775 O O . VAL A 1 98 ? 19.540 4.734 -10.202 1.00 60.44 98 VAL A O 1
ATOM 778 N N . PRO A 1 99 ? 19.493 2.471 -10.193 1.00 55.78 99 PRO A N 1
ATOM 779 C CA . PRO A 1 99 ? 19.838 2.350 -11.595 1.00 55.78 99 PRO A CA 1
ATOM 780 C C . PRO A 1 99 ? 18.640 2.906 -12.355 1.00 55.78 99 PRO A C 1
ATOM 782 O O . PRO A 1 99 ? 17.621 2.239 -12.493 1.00 55.78 99 PRO A O 1
ATOM 785 N N . LEU A 1 100 ? 18.711 4.177 -12.736 1.00 54.72 100 LEU A N 1
ATOM 786 C CA . LEU A 1 100 ? 17.807 4.766 -13.699 1.00 54.72 100 LEU A CA 1
ATOM 787 C C . LEU A 1 100 ? 18.227 4.105 -15.005 1.00 54.72 100 LEU A C 1
ATOM 789 O O . LEU A 1 100 ? 19.305 4.441 -15.503 1.00 54.72 100 LEU A O 1
ATOM 793 N N . PRO A 1 101 ? 17.481 3.110 -15.526 1.00 54.06 101 PRO A N 1
ATOM 794 C CA . PRO A 1 101 ? 17.774 2.648 -16.865 1.00 54.06 101 PRO A CA 1
ATOM 795 C C . PRO A 1 101 ? 17.759 3.896 -17.748 1.00 54.06 101 PRO A C 1
ATOM 797 O O . PRO A 1 101 ? 16.849 4.721 -17.666 1.00 54.06 101 PRO A O 1
ATOM 800 N N . THR A 1 102 ? 18.813 4.070 -18.539 1.00 51.88 102 THR A N 1
ATOM 801 C CA . THR A 1 102 ? 19.092 5.246 -19.383 1.00 51.88 102 THR A CA 1
ATOM 802 C C . THR A 1 102 ? 17.964 5.556 -20.378 1.00 51.88 102 THR A C 1
ATOM 804 O O . THR A 1 102 ? 17.963 6.582 -21.048 1.00 51.88 102 THR A O 1
ATOM 807 N N . TYR A 1 103 ? 16.981 4.666 -20.449 1.00 48.66 103 TYR A N 1
ATOM 808 C CA . TYR A 1 103 ? 15.729 4.768 -21.157 1.00 48.66 103 TYR A CA 1
ATOM 809 C C . TYR A 1 103 ? 14.620 4.389 -20.180 1.00 48.66 103 TYR A C 1
ATOM 811 O O . TYR A 1 103 ? 14.796 3.438 -19.426 1.00 48.66 103 TYR A O 1
ATOM 819 N N . ILE A 1 104 ? 13.468 5.061 -20.283 1.00 55.38 104 ILE A N 1
ATOM 820 C CA . ILE A 1 104 ? 12.149 4.746 -19.691 1.00 55.38 104 ILE A CA 1
ATOM 821 C C . ILE A 1 104 ? 11.669 5.876 -18.746 1.00 55.38 104 ILE A C 1
ATOM 823 O O . ILE A 1 104 ? 11.707 5.742 -17.521 1.00 55.38 104 ILE A O 1
ATOM 827 N N . PRO A 1 105 ? 11.089 6.966 -19.303 1.00 62.34 105 PRO A N 1
ATOM 828 C CA . PRO A 1 105 ? 10.260 7.924 -18.549 1.00 62.34 105 PRO A CA 1
ATOM 829 C C . PRO A 1 105 ? 9.156 7.254 -17.704 1.00 62.34 105 PRO A C 1
ATOM 831 O O . PRO A 1 105 ? 8.718 7.804 -16.695 1.00 62.34 105 PRO A O 1
ATOM 834 N N . TYR A 1 106 ? 8.745 6.031 -18.056 1.00 62.69 106 TYR A N 1
ATOM 835 C CA . TYR A 1 106 ? 7.758 5.251 -17.308 1.00 62.69 106 TYR A CA 1
ATOM 836 C C . TYR A 1 106 ? 8.214 4.852 -15.895 1.00 62.69 106 TYR A C 1
ATOM 838 O O . TYR A 1 106 ? 7.364 4.705 -15.018 1.00 62.69 106 TYR A O 1
ATOM 846 N N . TYR A 1 107 ? 9.519 4.701 -15.635 1.00 67.56 107 TYR A N 1
ATOM 847 C CA . TYR A 1 107 ? 10.004 4.330 -14.301 1.00 67.56 107 TYR A CA 1
ATOM 848 C C . TYR A 1 107 ? 9.863 5.496 -13.312 1.00 67.56 107 TYR A C 1
ATOM 850 O O . TYR A 1 107 ? 9.439 5.302 -12.174 1.00 67.56 107 TYR A O 1
ATOM 858 N N . SER A 1 108 ? 10.102 6.726 -13.776 1.00 70.12 108 SER A N 1
ATOM 859 C CA . SER A 1 108 ? 9.853 7.952 -13.009 1.00 70.12 108 SER A CA 1
ATOM 860 C C . SER A 1 108 ? 8.364 8.130 -12.696 1.00 70.12 108 SER A C 1
ATOM 862 O O . SER A 1 108 ? 8.003 8.439 -11.561 1.00 70.12 108 SER A O 1
ATOM 864 N N . VAL A 1 109 ? 7.485 7.867 -13.671 1.00 73.62 109 VAL A N 1
ATOM 865 C CA . VAL A 1 109 ? 6.023 7.908 -13.471 1.00 73.62 109 VAL A CA 1
ATOM 866 C C . VAL A 1 109 ? 5.570 6.838 -12.473 1.00 73.62 109 VAL A C 1
ATOM 868 O O . VAL A 1 109 ? 4.769 7.130 -11.585 1.00 73.62 109 VAL A O 1
ATOM 871 N N . TYR A 1 110 ? 6.116 5.622 -12.564 1.00 75.00 110 TYR A N 1
ATOM 872 C CA . TYR A 1 110 ? 5.840 4.547 -11.611 1.00 75.00 110 TYR A CA 1
ATOM 873 C C . TYR A 1 110 ? 6.282 4.906 -10.188 1.00 75.00 110 TYR A C 1
ATOM 875 O O . TYR A 1 110 ? 5.513 4.721 -9.245 1.00 75.00 110 TYR A O 1
ATOM 883 N N . LEU A 1 111 ? 7.482 5.472 -10.025 1.00 76.81 111 LEU A N 1
ATOM 884 C CA . LEU A 1 111 ? 7.974 5.933 -8.727 1.00 76.81 111 LEU A CA 1
ATOM 885 C C . LEU A 1 111 ? 7.046 6.989 -8.119 1.00 76.81 111 LEU A C 1
ATOM 887 O O . LEU A 1 111 ? 6.656 6.852 -6.961 1.00 76.81 111 LEU A O 1
ATOM 891 N N . ILE A 1 112 ? 6.634 7.997 -8.894 1.00 81.25 112 ILE A N 1
ATOM 892 C CA . ILE A 1 112 ? 5.693 9.029 -8.431 1.00 81.25 112 ILE A CA 1
ATOM 893 C C . ILE A 1 112 ? 4.357 8.395 -8.016 1.00 81.25 112 ILE A C 1
ATOM 895 O O . ILE A 1 112 ? 3.868 8.656 -6.914 1.00 81.25 112 ILE A O 1
ATOM 899 N N . ALA A 1 113 ? 3.792 7.516 -8.849 1.00 80.44 113 ALA A N 1
ATOM 900 C CA . ALA A 1 113 ? 2.549 6.810 -8.540 1.00 80.44 113 ALA A CA 1
ATOM 901 C C . ALA A 1 113 ? 2.669 5.961 -7.260 1.00 80.44 113 ALA A C 1
ATOM 903 O O . ALA A 1 113 ? 1.769 5.978 -6.417 1.00 80.44 113 ALA A O 1
ATOM 904 N N . SER A 1 114 ? 3.801 5.279 -7.069 1.00 79.50 114 SER A N 1
ATOM 905 C CA . SER A 1 114 ? 4.085 4.482 -5.873 1.00 79.50 114 SER A CA 1
ATOM 906 C C . SER A 1 114 ? 4.198 5.343 -4.611 1.00 79.50 114 SER A C 1
ATOM 908 O O . SER A 1 114 ? 3.723 4.928 -3.553 1.00 79.50 114 SER A O 1
ATOM 910 N N . GLN A 1 115 ? 4.786 6.540 -4.695 1.00 82.69 115 GLN A N 1
ATOM 911 C CA . GLN A 1 115 ? 4.862 7.464 -3.556 1.00 82.69 115 GLN A CA 1
ATOM 912 C C . GLN A 1 115 ? 3.475 8.003 -3.181 1.00 82.69 115 GLN A C 1
ATOM 914 O O . GLN A 1 115 ? 3.116 8.007 -2.003 1.00 82.69 115 GLN A O 1
ATOM 919 N N . ILE A 1 116 ? 2.656 8.382 -4.169 1.00 86.00 116 ILE A N 1
ATOM 920 C CA . ILE A 1 116 ? 1.272 8.830 -3.937 1.00 86.00 116 ILE A CA 1
ATOM 921 C C . ILE A 1 116 ? 0.454 7.715 -3.270 1.00 86.00 116 ILE A C 1
ATOM 923 O O . ILE A 1 116 ? -0.209 7.953 -2.256 1.00 86.00 116 ILE A O 1
ATOM 927 N N . LEU A 1 117 ? 0.548 6.483 -3.785 1.00 83.12 117 LEU A N 1
ATOM 928 C CA . LEU A 1 117 ? -0.085 5.315 -3.170 1.00 83.12 117 LEU A CA 1
ATOM 929 C C . LEU A 1 117 ? 0.392 5.109 -1.729 1.00 83.12 117 LEU A C 1
ATOM 931 O O . LEU A 1 117 ? -0.438 4.870 -0.852 1.00 83.12 117 LEU A O 1
ATOM 935 N N . GLY A 1 118 ? 1.695 5.241 -1.468 1.00 83.38 118 GLY A N 1
ATOM 936 C CA . GLY A 1 118 ? 2.270 5.146 -0.126 1.00 83.38 118 GLY A CA 1
ATOM 937 C C . GLY A 1 118 ? 1.639 6.136 0.857 1.00 83.38 118 GLY A C 1
ATOM 938 O O . GLY A 1 118 ? 1.197 5.732 1.935 1.00 83.38 118 GLY A O 1
ATOM 939 N N . VAL A 1 119 ? 1.476 7.405 0.463 1.00 86.75 119 VAL A N 1
ATOM 940 C CA . VAL A 1 119 ? 0.775 8.413 1.283 1.00 86.75 119 VAL A CA 1
ATOM 941 C C . VAL A 1 119 ? -0.673 7.995 1.547 1.00 86.75 119 VAL A C 1
ATOM 943 O O . VAL A 1 119 ? -1.138 8.050 2.691 1.00 86.75 119 VAL A O 1
ATOM 946 N N . CYS A 1 120 ? -1.394 7.538 0.519 1.00 86.94 120 CYS A N 1
ATOM 947 C CA . CYS A 1 120 ? -2.770 7.070 0.679 1.00 86.94 120 CYS A CA 1
ATOM 948 C C . CYS A 1 120 ? -2.867 5.890 1.659 1.00 86.94 120 CYS A C 1
ATOM 950 O O . CYS A 1 120 ? -3.764 5.883 2.510 1.00 86.94 120 CYS A O 1
ATOM 952 N N . TRP A 1 121 ? -1.930 4.938 1.588 1.00 82.69 121 TRP A N 1
ATOM 953 C CA . TRP A 1 121 ? -1.825 3.809 2.516 1.00 82.69 121 TRP A CA 1
ATOM 954 C C . TRP A 1 121 ? -1.578 4.275 3.951 1.00 82.69 121 TRP A C 1
ATOM 956 O O . TRP A 1 121 ? -2.282 3.827 4.855 1.00 82.69 121 TRP A O 1
ATOM 966 N N . ILE A 1 122 ? -0.665 5.224 4.177 1.00 86.06 122 ILE A N 1
ATOM 967 C CA . ILE A 1 122 ? -0.394 5.782 5.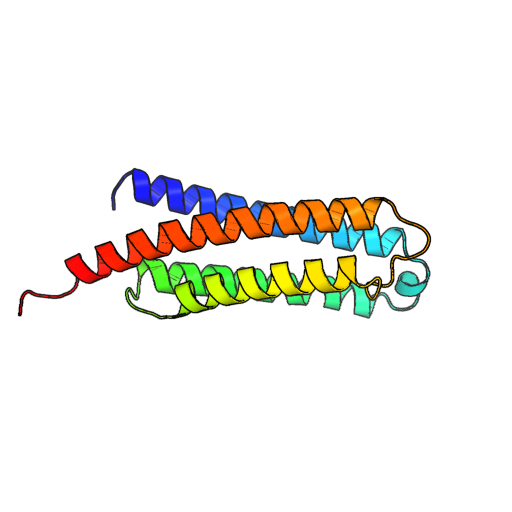513 1.00 86.06 122 ILE A CA 1
ATOM 968 C C . ILE A 1 122 ? -1.650 6.441 6.099 1.00 86.06 122 ILE A C 1
ATOM 970 O O . ILE A 1 122 ? -2.028 6.157 7.242 1.00 86.06 122 ILE A O 1
ATOM 974 N N . VAL A 1 123 ? -2.339 7.278 5.318 1.00 86.75 123 VAL A N 1
ATOM 975 C CA . VAL A 1 123 ? -3.567 7.962 5.759 1.00 86.75 123 VAL A CA 1
ATOM 976 C C . VAL A 1 123 ? -4.667 6.953 6.103 1.00 86.75 123 VAL A C 1
ATOM 978 O O . VAL A 1 123 ? -5.359 7.108 7.117 1.00 86.75 123 VAL A O 1
ATOM 981 N N . LEU A 1 124 ? -4.836 5.909 5.289 1.00 85.25 124 LEU A N 1
ATOM 982 C CA . LEU A 1 124 ? -5.812 4.846 5.532 1.00 85.25 124 LEU A CA 1
ATOM 983 C C . LEU A 1 124 ? -5.454 4.001 6.759 1.00 85.25 124 LEU A C 1
ATOM 985 O O . LEU A 1 124 ? -6.311 3.829 7.629 1.00 85.25 124 LEU A O 1
ATOM 989 N N . CYS A 1 125 ? -4.200 3.562 6.891 1.00 84.00 125 CYS A N 1
ATOM 990 C CA . CYS A 1 125 ? -3.696 2.854 8.069 1.00 84.00 125 CYS A CA 1
ATOM 991 C C . CYS A 1 125 ? -3.935 3.667 9.345 1.00 84.00 125 CYS A C 1
ATOM 993 O O . CYS A 1 125 ? -4.431 3.131 10.336 1.00 84.00 125 CYS A O 1
ATOM 995 N N . TRP A 1 126 ? -3.675 4.977 9.321 1.00 86.00 126 TRP A N 1
ATOM 996 C CA . TRP A 1 126 ? -3.919 5.854 10.466 1.00 86.00 126 TRP A CA 1
ATOM 997 C C . TRP A 1 126 ? -5.407 5.957 10.829 1.00 86.00 126 TRP A C 1
ATOM 999 O O . TRP A 1 126 ? -5.774 5.835 12.003 1.00 86.00 126 TRP A O 1
ATOM 1009 N N . LYS A 1 127 ? -6.289 6.126 9.833 1.00 85.44 127 LYS A N 1
ATOM 1010 C CA . LYS A 1 127 ? -7.749 6.122 10.042 1.00 85.44 127 LYS A CA 1
ATOM 1011 C C . LYS A 1 127 ? -8.230 4.792 10.628 1.00 85.44 127 LYS A C 1
ATOM 1013 O O . LYS A 1 127 ? -9.031 4.788 11.562 1.00 85.44 127 LYS A O 1
ATOM 1018 N N . MET A 1 128 ? -7.707 3.673 10.141 1.00 83.12 128 MET A N 1
ATOM 1019 C CA . MET A 1 128 ? -8.025 2.340 10.657 1.00 83.12 128 MET A CA 1
ATOM 1020 C C . MET A 1 128 ? -7.518 2.111 12.072 1.00 83.12 128 MET A C 1
ATOM 1022 O O . MET A 1 128 ? -8.204 1.482 12.872 1.00 83.12 128 MET A O 1
ATOM 1026 N N . LEU A 1 129 ? -6.360 2.667 12.417 1.00 83.31 129 LEU A N 1
ATOM 1027 C CA . LEU A 1 129 ? -5.810 2.606 13.766 1.00 83.31 129 LEU A CA 1
ATOM 1028 C C . LEU A 1 129 ? -6.712 3.357 14.760 1.00 83.31 129 LEU A C 1
ATOM 1030 O O . LEU A 1 129 ? -6.928 2.884 15.877 1.00 83.31 129 LEU A O 1
ATOM 1034 N N . LYS A 1 130 ? -7.321 4.478 14.342 1.00 84.06 130 LYS A N 1
ATOM 1035 C CA . LYS A 1 130 ? -8.353 5.170 15.137 1.00 84.06 130 LYS A CA 1
ATOM 1036 C C . LYS A 1 130 ? -9.599 4.305 15.344 1.00 84.06 130 LYS A C 1
ATOM 1038 O O . LYS A 1 130 ? -10.085 4.228 16.472 1.00 84.06 130 LYS A O 1
ATOM 1043 N N . ILE A 1 131 ? -10.081 3.629 14.296 1.00 82.75 131 ILE A N 1
ATOM 1044 C CA . ILE A 1 131 ? -11.211 2.688 14.402 1.00 82.75 131 ILE A CA 1
ATOM 1045 C C . ILE A 1 131 ? -10.858 1.546 15.360 1.00 82.75 131 ILE A C 1
ATOM 1047 O O . ILE A 1 131 ? -11.607 1.281 16.293 1.00 82.75 131 ILE A O 1
ATOM 1051 N N . ASN A 1 132 ? -9.690 0.925 15.190 1.00 82.38 132 ASN A N 1
ATOM 1052 C CA . ASN A 1 132 ? -9.221 -0.184 16.017 1.00 82.38 132 ASN A CA 1
ATOM 1053 C C . ASN A 1 132 ? -9.140 0.212 17.504 1.00 82.38 132 ASN A C 1
ATOM 1055 O O . ASN A 1 132 ? -9.670 -0.493 18.360 1.00 82.38 132 ASN A O 1
ATOM 1059 N N . LYS A 1 133 ? -8.575 1.389 17.816 1.00 81.69 133 LYS A N 1
ATOM 1060 C CA . LYS A 1 133 ? -8.544 1.930 19.187 1.00 81.69 133 LYS A CA 1
ATOM 1061 C C . LYS A 1 133 ? -9.946 2.148 19.762 1.00 81.69 133 LYS A C 1
ATOM 1063 O O . LYS A 1 133 ? -10.167 1.852 20.934 1.00 81.69 133 LYS A O 1
ATOM 1068 N N . ARG A 1 134 ? -10.887 2.657 18.961 1.00 82.25 134 ARG A N 1
ATOM 1069 C CA . ARG A 1 134 ? -12.282 2.853 19.383 1.00 82.25 134 ARG A CA 1
ATOM 1070 C C . ARG A 1 134 ? -12.978 1.517 19.651 1.00 82.25 134 ARG A C 1
ATOM 1072 O O . ARG A 1 134 ? -13.619 1.384 20.686 1.00 82.25 134 ARG A O 1
ATOM 1079 N N . LEU A 1 135 ? -12.814 0.536 18.764 1.00 78.81 135 LEU A N 1
ATOM 1080 C CA . LEU A 1 135 ? -13.360 -0.812 18.938 1.00 78.81 135 LEU A CA 1
ATOM 1081 C C . LEU A 1 135 ? -12.773 -1.500 20.175 1.00 78.81 135 LEU A C 1
ATOM 1083 O O . LEU A 1 135 ? -13.532 -2.080 20.939 1.00 78.81 135 LEU A O 1
ATOM 1087 N N . LYS A 1 136 ? -11.466 -1.347 20.435 1.00 78.06 136 LYS A N 1
ATOM 1088 C CA . LYS A 1 136 ? -10.826 -1.856 21.658 1.00 78.06 136 LYS A CA 1
ATOM 1089 C C . LYS A 1 136 ? -11.459 -1.278 22.927 1.00 78.06 136 LYS A C 1
ATOM 1091 O O . LYS A 1 136 ? -11.711 -2.021 23.866 1.00 78.06 136 LYS A O 1
ATOM 1096 N N . LYS A 1 137 ? -11.717 0.037 22.960 1.00 79.38 137 LYS A N 1
ATOM 1097 C CA . LYS A 1 137 ? -12.380 0.689 24.105 1.00 79.38 137 LYS A CA 1
ATOM 1098 C C . LYS A 1 137 ? -13.803 0.171 24.331 1.00 79.38 137 LYS A C 1
ATOM 1100 O O . LYS A 1 137 ? -14.216 0.073 25.472 1.00 79.38 137 LYS A O 1
ATOM 1105 N N . LEU A 1 138 ? -14.527 -0.153 23.259 1.00 74.69 138 LEU A N 1
ATOM 1106 C CA . LEU A 1 138 ? -15.876 -0.729 23.332 1.00 74.69 138 LEU A CA 1
ATOM 1107 C C . LEU A 1 138 ? -15.8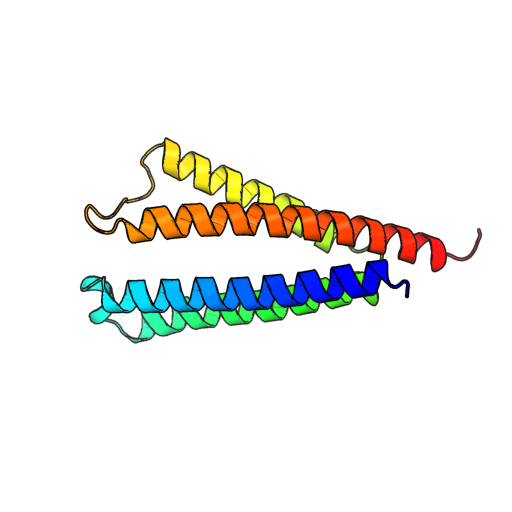73 -2.205 23.759 1.00 74.69 138 LEU A C 1
ATOM 1109 O O . LEU A 1 138 ? -16.847 -2.660 24.342 1.00 74.69 138 LEU A O 1
ATOM 1113 N N . SER A 1 139 ? -14.811 -2.953 23.444 1.00 70.06 139 SER A N 1
ATOM 1114 C CA . SER A 1 139 ? -14.697 -4.383 23.759 1.00 70.06 139 SER A CA 1
ATOM 1115 C C . SER A 1 139 ? -14.028 -4.685 25.103 1.00 70.06 139 SER A C 1
ATOM 1117 O O . SER A 1 139 ? -14.053 -5.832 25.533 1.00 70.06 139 SER A O 1
ATOM 1119 N N . SER A 1 140 ? -13.375 -3.706 25.738 1.00 63.41 140 SER A N 1
ATOM 1120 C CA . SER A 1 140 ? -12.859 -3.866 27.100 1.00 63.41 140 SER A CA 1
ATOM 1121 C C . SER A 1 140 ? -14.021 -3.693 28.083 1.00 63.41 140 SER A C 1
ATOM 1123 O O . SER A 1 140 ? -14.582 -2.597 28.122 1.00 63.41 140 SER A O 1
ATOM 1125 N N . PRO A 1 141 ? -14.398 -4.724 28.864 1.00 51.31 141 PRO A N 1
ATOM 1126 C CA . PRO A 1 141 ? -15.324 -4.526 29.969 1.00 51.31 141 PRO A CA 1
ATOM 1127 C C . PRO A 1 141 ? -14.705 -3.517 30.941 1.00 51.31 141 PRO A C 1
ATOM 1129 O O . PRO A 1 141 ? -13.491 -3.533 31.154 1.00 51.31 141 PRO A O 1
ATOM 1132 N N . LEU A 1 142 ? -15.541 -2.616 31.463 1.00 52.44 142 LEU A N 1
ATOM 1133 C CA . LEU A 1 142 ? -15.202 -1.743 32.582 1.00 52.44 142 LEU A CA 1
ATOM 1134 C C . LEU A 1 142 ? -14.562 -2.594 33.687 1.00 52.44 142 LEU A C 1
ATOM 1136 O O . LEU A 1 142 ? -15.226 -3.461 34.253 1.00 52.44 142 LEU A O 1
ATOM 1140 N N . VAL A 1 143 ? -13.278 -2.354 33.935 1.00 43.31 143 VAL A N 1
ATOM 1141 C CA . VAL A 1 143 ? -12.598 -2.657 35.196 1.00 43.31 143 VAL A CA 1
ATOM 1142 C C . VAL A 1 143 ? -12.286 -1.314 35.823 1.00 43.31 143 VAL A C 1
ATOM 1144 O O . VAL A 1 143 ? -11.787 -0.444 35.067 1.00 43.31 143 VAL A O 1
#

Mean predicted aligned error: 8.62 Å

pLDDT: mean 75.55, std 9.74, range [43.31, 86.94]

Foldseek 3Di:
DDPVVVVLVVLLVVLLVVVLVLLQVLLVVCCVPPPVNVVPVPVSCCSNVVVNVVSVVLSVVVVCDLPVNQPDCSLVVLLVVLVVVLVVLVVCVVVVVPPPPPDDPPVVVSNVVSNVSSVSSNVSSVVSNVSSVVVVVVPDPDD

Nearest PDB structures (foldseek):
  8a3k-assembly1_UNK  TM=3.984E-01  e=8.079E-01  synthetic construct
  5wua-assembly1_H  TM=6.563E-01  e=7.158E+00  Mesocricetus auratus
  8whn-assembly1_A  TM=3.306E-01  e=3.644E+00  Promethearchaeum syntrophicum

Secondary structure (DSSP, 8-state):
--HHHHHHHHHHHHHHHHHHHHHHHHHHHHHHH-TTGGG-HHHHHHHHHHHHHHHHHHHHHHHHHHHTSTT-THHHHHHHHHHHHHHHHHHHHHTT-S---SS-HHHHHHHHHHHHHHHHHHHHHHHHHHHHHHHHHHHS---

Radius of gyration: 18.26 Å; Cα contacts (8 Å, |Δi|>4): 67; chains: 1; bounding box: 43×29×59 Å

Solvent-accessible surface area (backbone atoms only — not comparable to full-atom values): 8038 Å² total; per-residue (Å²): 134,55,72,71,56,54,51,52,51,51,51,49,52,50,49,52,52,49,49,50,51,53,53,50,53,52,51,56,49,48,53,74,70,33,77,79,53,63,77,43,62,67,58,56,51,50,70,48,51,51,59,51,51,51,50,51,55,50,52,50,51,50,52,44,39,45,75,76,42,49,79,58,63,61,56,59,49,50,41,51,51,52,50,50,51,53,52,51,54,51,50,34,54,75,67,62,70,47,84,69,62,99,65,61,74,62,59,60,52,48,51,53,54,51,52,54,49,48,52,53,50,42,56,48,42,52,53,47,48,53,50,16,54,52,52,36,61,72,69,48,76,92,124